Protein AF-A0A8S3KC68-F1 (afdb_monomer_lite)

Organism: NCBI:txid392030

Radius of gyration: 14.27 Å; chains: 1; bounding box: 38×37×35 Å

pLDDT: mean 87.9, std 13.68, range [39.69, 96.56]

Secondary structure (DSSP, 8-state):
-HHHHHHHHHHHHHHHHHHHTTT-HHHHHHHIIIIIIHHHH-TTS-HHHHHHHHHHHHHHHT-HHHHHHHHHHHTSSTT---HHHHHHHHHHHHHTTTTGGGTTTT--

Foldseek 3Di:
DVLVVLLVVLVVLLVCLVPPCVPCLVVNLCCLPVQLLCLLVDPPRDPSSVVSSVVSVVVQVVDVVSLVSCCVRAPVDPPHPNSNVSVVVSVVCVVVCVCVVVVVPVPD

Structure (mmCIF, N/CA/C/O backbone):
data_AF-A0A8S3KC68-F1
#
_entry.id   AF-A0A8S3KC68-F1
#
loop_
_atom_site.group_PDB
_atom_site.id
_atom_site.type_symbol
_atom_site.label_atom_id
_atom_site.label_alt_id
_atom_site.label_comp_id
_atom_site.label_asym_id
_atom_site.label_entity_id
_atom_site.label_seq_id
_atom_site.pdbx_PDB_ins_code
_atom_site.Cartn_x
_atom_site.Cartn_y
_atom_site.Cartn_z
_atom_site.occupancy
_atom_site.B_iso_or_equiv
_atom_site.auth_seq_id
_atom_site.auth_comp_id
_atom_site.auth_asym_id
_atom_site.auth_atom_id
_atom_site.pdbx_PDB_model_num
ATOM 1 N N . SER A 1 1 ? 22.320 -1.588 0.859 1.00 84.00 1 SER A N 1
ATOM 2 C CA . SER A 1 1 ? 22.226 -1.301 -0.592 1.00 84.00 1 SER A CA 1
ATOM 3 C C . SER A 1 1 ? 20.940 -0.520 -0.887 1.00 84.00 1 SER A C 1
ATOM 5 O O . SER A 1 1 ? 20.105 -0.400 0.003 1.00 84.00 1 SER A O 1
ATOM 7 N N . ILE A 1 2 ? 20.757 0.042 -2.092 1.00 85.81 2 ILE A N 1
ATOM 8 C CA . ILE A 1 2 ? 19.521 0.784 -2.446 1.00 85.81 2 ILE A CA 1
ATOM 9 C C . ILE A 1 2 ? 18.249 -0.090 -2.294 1.00 85.81 2 ILE A C 1
ATOM 11 O O . ILE A 1 2 ? 17.288 0.386 -1.692 1.00 85.81 2 ILE A O 1
ATOM 15 N N . PRO A 1 3 ? 18.228 -1.367 -2.735 1.00 85.88 3 PRO A N 1
ATOM 16 C CA . PRO A 1 3 ? 17.066 -2.243 -2.539 1.00 85.88 3 PRO A CA 1
ATOM 17 C C . PRO A 1 3 ? 16.704 -2.517 -1.073 1.00 85.88 3 PRO A C 1
ATOM 19 O O . PRO A 1 3 ? 15.525 -2.521 -0.735 1.00 85.88 3 PRO A O 1
ATOM 22 N N . GLU A 1 4 ? 17.694 -2.718 -0.198 1.00 91.44 4 GLU A N 1
ATOM 23 C CA . GLU A 1 4 ? 17.455 -2.940 1.240 1.00 91.44 4 GLU A CA 1
ATOM 24 C C . GLU A 1 4 ? 16.832 -1.707 1.906 1.00 91.44 4 GLU A C 1
ATOM 26 O O . GLU A 1 4 ? 15.926 -1.832 2.725 1.00 91.44 4 GLU A O 1
ATOM 31 N N . LEU A 1 5 ? 17.278 -0.501 1.531 1.00 94.38 5 LEU A N 1
ATOM 32 C CA . LEU A 1 5 ? 16.704 0.747 2.045 1.00 94.38 5 LEU A CA 1
ATOM 33 C C . LEU A 1 5 ? 15.235 0.896 1.643 1.00 94.38 5 LEU A C 1
ATOM 35 O O . LEU A 1 5 ? 14.414 1.330 2.453 1.00 94.38 5 LEU A O 1
ATOM 39 N N . PHE A 1 6 ? 14.895 0.519 0.411 1.00 93.69 6 PHE A N 1
ATOM 40 C CA . PHE A 1 6 ? 13.513 0.522 -0.056 1.00 93.69 6 PHE A CA 1
ATOM 41 C C . PHE A 1 6 ? 12.645 -0.477 0.723 1.00 93.69 6 PHE A C 1
ATOM 43 O O . PHE A 1 6 ? 11.572 -0.113 1.199 1.00 93.69 6 PHE A O 1
ATOM 50 N N . GLU A 1 7 ? 13.126 -1.705 0.923 1.00 94.44 7 GLU A N 1
ATOM 51 C CA . GLU A 1 7 ? 12.413 -2.735 1.688 1.00 94.44 7 GLU A CA 1
ATOM 52 C C . GLU A 1 7 ? 12.177 -2.316 3.148 1.00 94.44 7 GLU A C 1
ATOM 54 O O . GLU A 1 7 ? 11.052 -2.400 3.644 1.00 94.44 7 GLU A O 1
ATOM 59 N N . MET A 1 8 ? 13.196 -1.763 3.811 1.00 95.50 8 MET A N 1
ATOM 60 C CA . MET A 1 8 ? 13.064 -1.229 5.171 1.00 95.50 8 MET A CA 1
ATOM 61 C C . MET A 1 8 ? 12.093 -0.044 5.240 1.00 95.50 8 MET A C 1
ATOM 63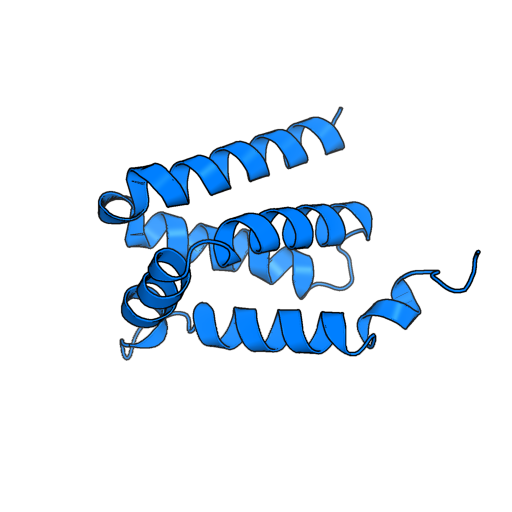 O O . MET A 1 8 ? 11.351 0.101 6.212 1.00 95.50 8 MET A O 1
ATOM 67 N N . SER A 1 9 ? 12.060 0.794 4.201 1.00 96.19 9 SER A N 1
ATOM 68 C CA . SER A 1 9 ? 11.104 1.904 4.115 1.00 96.19 9 SER A CA 1
ATOM 69 C C . SER A 1 9 ? 9.666 1.393 4.011 1.00 96.19 9 SER A C 1
ATOM 71 O O . SER A 1 9 ? 8.801 1.866 4.744 1.00 96.19 9 SER A O 1
ATOM 73 N N . LEU A 1 10 ? 9.417 0.380 3.172 1.00 96.56 10 LEU A N 1
ATOM 74 C CA . LEU A 1 10 ? 8.108 -0.270 3.075 1.00 96.56 10 LEU A CA 1
ATOM 75 C C . LEU A 1 10 ? 7.686 -0.921 4.397 1.00 96.56 10 LEU A C 1
ATOM 77 O O . LEU A 1 10 ? 6.525 -0.805 4.781 1.00 96.56 10 LEU A O 1
ATOM 81 N N . PHE A 1 11 ? 8.613 -1.554 5.120 1.00 95.62 11 PHE A N 1
ATOM 82 C CA . PHE A 1 11 ? 8.330 -2.094 6.450 1.00 9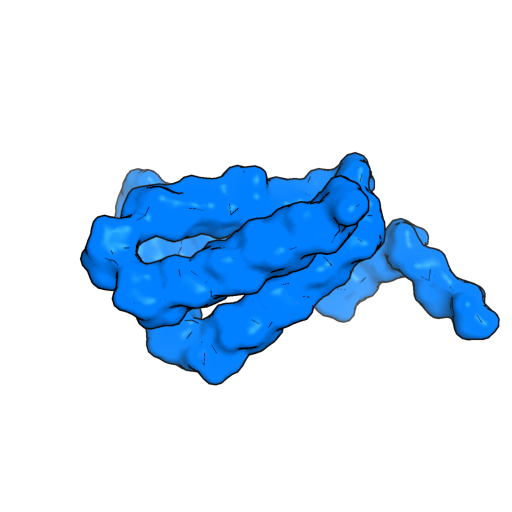5.62 11 PHE A CA 1
ATOM 83 C C . PHE A 1 11 ? 7.856 -0.995 7.413 1.00 95.62 11 PHE A C 1
ATOM 85 O O . PHE A 1 11 ? 6.788 -1.116 8.009 1.00 95.62 11 PHE A O 1
ATOM 92 N N . ASN A 1 12 ? 8.587 0.119 7.493 1.00 94.62 12 ASN A N 1
ATOM 93 C CA . ASN A 1 12 ? 8.202 1.250 8.339 1.00 94.62 12 ASN A CA 1
ATOM 94 C C . ASN A 1 12 ? 6.846 1.850 7.933 1.00 94.62 12 ASN A C 1
ATOM 96 O O . ASN A 1 12 ? 6.070 2.265 8.788 1.00 94.62 12 ASN A O 1
ATOM 100 N N . PHE A 1 13 ? 6.535 1.887 6.639 1.00 95.12 13 PHE A N 1
ATOM 101 C CA . PHE A 1 13 ? 5.247 2.356 6.127 1.00 95.12 13 PHE A CA 1
ATOM 102 C C . PHE A 1 13 ? 4.075 1.475 6.552 1.00 95.12 13 PHE A C 1
ATOM 104 O O . PHE A 1 13 ? 3.032 2.002 6.940 1.00 95.12 13 PHE A O 1
ATOM 111 N N . VAL A 1 14 ? 4.253 0.153 6.527 1.00 94.25 14 VAL A N 1
ATOM 112 C CA . VAL A 1 14 ? 3.247 -0.787 7.037 1.00 94.25 14 VAL A CA 1
ATOM 113 C C . VAL A 1 14 ? 3.039 -0.579 8.540 1.00 94.25 14 VAL A C 1
ATOM 115 O O . VAL A 1 14 ? 1.899 -0.476 8.982 1.00 94.25 14 VAL A O 1
ATOM 118 N N . GLU A 1 15 ? 4.116 -0.412 9.312 1.00 94.75 15 GLU A N 1
ATOM 119 C CA . GLU A 1 15 ? 4.035 -0.138 10.756 1.00 94.75 15 GLU A CA 1
ATOM 120 C C . GLU A 1 15 ? 3.329 1.191 11.075 1.00 94.75 15 GLU A C 1
ATOM 122 O O . GLU A 1 15 ? 2.553 1.278 12.028 1.00 94.75 15 GLU A O 1
ATOM 127 N N . LEU A 1 16 ? 3.565 2.238 10.275 1.00 93.50 16 LEU A N 1
ATOM 128 C CA . LEU A 1 16 ? 2.874 3.523 10.420 1.00 93.50 16 LEU A CA 1
ATOM 129 C C . LEU A 1 16 ? 1.371 3.393 10.163 1.00 93.50 16 LEU A C 1
ATOM 131 O O . LEU A 1 16 ? 0.573 3.994 10.884 1.00 93.50 16 LEU A O 1
ATOM 135 N N . LEU A 1 17 ? 0.983 2.615 9.154 1.00 93.50 17 LEU A N 1
ATOM 136 C CA . LEU A 1 17 ? -0.421 2.364 8.850 1.00 93.50 17 LEU A CA 1
ATOM 137 C C . LEU A 1 17 ? -1.102 1.582 9.977 1.00 93.50 17 LEU A C 1
ATOM 139 O O . LEU A 1 17 ? -2.180 1.972 10.417 1.00 93.50 17 LEU A O 1
ATOM 143 N N . ASP A 1 18 ? -0.460 0.529 10.477 1.00 90.56 18 ASP A N 1
ATOM 144 C CA . ASP A 1 18 ? -0.993 -0.303 11.557 1.00 90.56 18 ASP A CA 1
ATOM 145 C C . ASP A 1 18 ? -1.216 0.511 12.845 1.00 90.56 18 ASP A C 1
ATOM 147 O O . ASP A 1 18 ? -2.302 0.516 13.428 1.00 90.56 18 ASP A O 1
ATOM 151 N N . LYS A 1 19 ? -0.209 1.296 13.247 1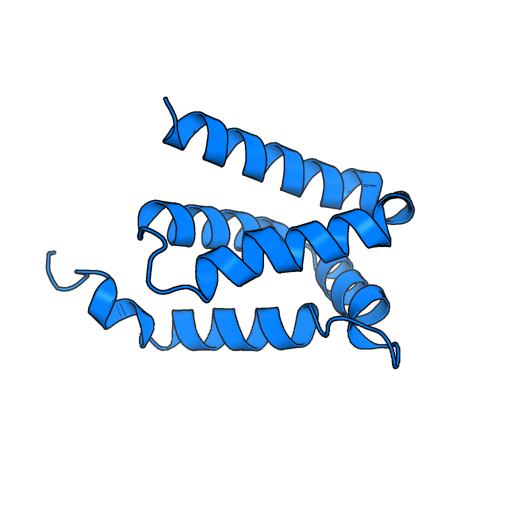.00 91.75 19 LYS A N 1
ATOM 152 C CA . LYS A 1 19 ? -0.179 1.932 14.574 1.00 91.75 19 LYS A CA 1
ATOM 153 C C . LYS A 1 19 ? -0.692 3.368 14.609 1.00 91.75 19 LYS A C 1
ATOM 155 O O . LYS A 1 19 ? -1.131 3.829 15.660 1.00 91.75 19 LYS A O 1
ATOM 160 N N . PHE A 1 20 ? -0.627 4.102 13.497 1.00 94.50 20 PHE A N 1
ATOM 161 C CA . PHE A 1 20 ? -0.845 5.556 13.483 1.00 94.50 20 PHE A CA 1
ATOM 162 C C . PHE A 1 20 ? -1.920 6.028 12.491 1.00 94.50 20 PHE A C 1
ATOM 164 O O . PHE A 1 20 ? -2.102 7.240 12.329 1.00 94.50 20 PHE A O 1
ATOM 171 N N . LYS A 1 21 ? -2.697 5.122 11.876 1.00 90.19 21 LYS A N 1
ATOM 172 C CA . LYS A 1 21 ? -3.766 5.470 10.913 1.00 90.19 21 LYS A CA 1
ATOM 173 C C . LYS A 1 21 ? -4.795 6.491 11.393 1.00 90.19 21 LYS A C 1
ATOM 175 O O . LYS A 1 21 ? -5.281 7.292 10.599 1.00 90.19 21 LYS A O 1
ATOM 180 N N . ALA A 1 22 ? -5.082 6.532 12.693 1.00 91.06 22 ALA A N 1
ATOM 181 C CA . ALA A 1 22 ? -5.991 7.526 13.265 1.00 91.06 22 ALA A CA 1
ATOM 182 C C . ALA A 1 22 ? -5.430 8.962 13.216 1.00 91.06 22 ALA A C 1
ATOM 184 O O . ALA A 1 22 ? -6.200 9.921 13.152 1.00 91.06 22 ALA A O 1
ATOM 185 N N . HIS A 1 23 ? -4.103 9.112 13.226 1.00 94.38 23 HIS A N 1
ATOM 186 C CA . HIS A 1 23 ? -3.412 10.397 13.359 1.00 94.38 23 HIS A CA 1
ATOM 187 C C . HIS A 1 23 ? -2.777 10.886 12.053 1.00 94.38 23 HIS A C 1
ATOM 189 O O . HIS A 1 23 ? -2.602 12.089 11.877 1.00 94.38 23 HIS A O 1
ATOM 195 N N . LEU A 1 24 ? -2.448 9.976 11.132 1.00 93.56 24 LEU A N 1
ATOM 196 C CA . LEU A 1 24 ? -1.671 10.271 9.924 1.00 93.56 24 LEU A CA 1
ATOM 197 C C . LEU A 1 24 ? -2.491 10.160 8.633 1.00 93.56 24 LEU A C 1
ATOM 199 O O . LEU A 1 24 ? -1.977 9.719 7.608 1.00 93.56 24 LEU A O 1
ATOM 203 N N . LYS A 1 25 ? -3.774 10.543 8.661 1.00 91.44 25 LYS A N 1
ATOM 204 C CA . LYS A 1 25 ? -4.689 10.307 7.532 1.00 91.44 25 LYS A CA 1
ATOM 205 C C . LYS A 1 25 ? -4.167 10.876 6.211 1.00 91.44 25 LYS A C 1
ATOM 207 O O . LYS A 1 25 ? -4.097 10.144 5.232 1.00 91.44 25 LYS A O 1
ATOM 212 N N . ILE A 1 26 ? -3.759 12.144 6.200 1.00 92.69 26 ILE A N 1
ATOM 213 C CA . ILE A 1 26 ? -3.279 12.829 4.988 1.00 92.69 26 ILE A CA 1
ATOM 214 C C . ILE A 1 26 ? -1.965 12.207 4.502 1.00 92.69 26 ILE A C 1
ATOM 216 O O . ILE A 1 26 ? -1.774 11.980 3.313 1.00 92.69 26 ILE A O 1
ATOM 220 N N . GLN A 1 27 ? -1.055 11.907 5.426 1.00 94.06 27 GLN A N 1
ATOM 221 C CA . GLN A 1 27 ? 0.252 11.340 5.115 1.00 94.06 27 GLN A CA 1
ATOM 222 C C . GLN A 1 27 ? 0.111 9.931 4.541 1.00 94.06 27 GLN A C 1
ATOM 224 O O . GLN A 1 27 ? 0.801 9.598 3.586 1.00 94.06 27 GLN A O 1
ATOM 229 N N . ILE A 1 28 ? -0.805 9.128 5.084 1.00 93.69 28 ILE A N 1
ATOM 230 C CA . ILE A 1 28 ? -1.127 7.796 4.571 1.00 93.69 28 ILE A CA 1
ATOM 231 C C . ILE A 1 28 ? -1.756 7.892 3.179 1.00 93.69 28 ILE A C 1
ATOM 233 O O . ILE A 1 28 ? -1.378 7.120 2.304 1.00 93.69 28 ILE A O 1
ATOM 237 N N . GLU A 1 29 ? -2.642 8.859 2.927 1.00 93.81 29 GLU A N 1
ATOM 238 C CA . GLU A 1 29 ? -3.182 9.077 1.579 1.00 93.81 29 GLU A CA 1
ATOM 239 C C . GLU A 1 29 ? -2.060 9.352 0.568 1.00 93.81 29 GLU A C 1
ATOM 241 O O . GLU A 1 29 ? -1.973 8.698 -0.474 1.00 93.81 29 GLU A O 1
ATOM 246 N N . VAL A 1 30 ? -1.162 10.286 0.902 1.00 93.94 30 VAL A N 1
ATOM 247 C CA . VAL A 1 30 ? 0.003 10.633 0.076 1.00 93.94 30 VAL A CA 1
ATOM 248 C C . VAL A 1 30 ? 0.911 9.421 -0.114 1.00 93.94 30 VAL A C 1
ATOM 250 O O . VAL A 1 30 ? 1.369 9.167 -1.220 1.00 93.94 30 VAL A O 1
ATOM 253 N N . LEU A 1 31 ? 1.136 8.633 0.934 1.00 94.12 31 LEU A N 1
ATOM 254 C CA . LEU A 1 31 ? 1.959 7.432 0.883 1.00 94.12 31 LEU A CA 1
ATOM 255 C C . LEU A 1 31 ? 1.405 6.396 -0.100 1.00 94.12 31 LEU A C 1
ATOM 257 O O . LEU A 1 31 ? 2.136 5.892 -0.955 1.00 94.12 31 LEU A O 1
ATOM 261 N N . PHE A 1 32 ? 0.111 6.091 -0.002 1.00 95.56 32 PHE A N 1
ATOM 262 C CA . PHE A 1 32 ? -0.539 5.169 -0.926 1.00 95.56 32 PHE A CA 1
ATOM 263 C C . PHE A 1 32 ? -0.469 5.683 -2.358 1.00 95.56 32 PHE A C 1
ATOM 265 O O . PHE A 1 32 ? -0.106 4.931 -3.259 1.00 95.56 32 PHE A O 1
ATOM 272 N N . ARG A 1 33 ? -0.783 6.961 -2.569 1.00 94.31 33 ARG A N 1
ATOM 273 C CA . ARG A 1 33 ? -0.819 7.552 -3.904 1.00 94.31 33 ARG A CA 1
ATOM 274 C C . ARG A 1 33 ? 0.549 7.640 -4.553 1.00 94.31 33 ARG A C 1
ATOM 276 O O . ARG A 1 33 ? 0.716 7.153 -5.663 1.00 94.31 33 ARG A O 1
ATOM 283 N N . GLU A 1 34 ? 1.498 8.263 -3.872 1.00 94.31 34 GLU A N 1
ATOM 284 C CA . GLU A 1 34 ? 2.771 8.661 -4.465 1.00 94.31 34 GLU A CA 1
ATOM 285 C C . GLU A 1 34 ? 3.806 7.528 -4.442 1.00 94.31 34 GLU A C 1
ATOM 287 O O . GLU A 1 34 ? 4.752 7.559 -5.227 1.00 94.31 34 GLU A O 1
ATOM 292 N N . ILE A 1 35 ? 3.627 6.512 -3.583 1.00 94.62 35 ILE A N 1
ATOM 293 C CA . ILE A 1 35 ? 4.550 5.373 -3.476 1.00 94.62 35 ILE A CA 1
ATOM 294 C C . ILE A 1 35 ? 3.894 4.082 -3.958 1.00 94.62 35 ILE A C 1
ATOM 296 O O . ILE A 1 35 ? 4.293 3.551 -4.993 1.00 94.62 35 ILE A O 1
ATOM 300 N N . PHE A 1 36 ? 2.901 3.558 -3.234 1.00 96.00 36 PHE A N 1
ATOM 301 C CA . PHE A 1 36 ? 2.347 2.229 -3.528 1.00 96.00 36 PHE A CA 1
ATOM 302 C C . PHE A 1 36 ? 1.707 2.175 -4.923 1.00 96.00 36 PHE A C 1
ATOM 304 O O . PHE A 1 36 ? 2.068 1.322 -5.733 1.00 96.00 36 PHE A O 1
ATOM 311 N N . LEU A 1 37 ? 0.797 3.104 -5.226 1.00 95.50 37 LEU A N 1
ATOM 312 C CA . LEU A 1 37 ? 0.096 3.150 -6.508 1.00 95.50 37 LEU A CA 1
ATOM 313 C C . LEU A 1 37 ? 1.041 3.549 -7.646 1.00 95.50 37 LEU A C 1
ATOM 315 O O . LEU A 1 37 ? 1.121 2.815 -8.627 1.00 95.50 37 LEU A O 1
ATOM 319 N N . THR A 1 38 ? 1.835 4.616 -7.493 1.00 95.25 38 THR A N 1
ATOM 320 C CA . THR A 1 38 ? 2.805 5.045 -8.520 1.00 95.25 38 THR A CA 1
ATOM 321 C C . THR A 1 38 ? 3.757 3.925 -8.940 1.00 95.25 38 THR A C 1
ATOM 323 O O . THR A 1 38 ? 3.985 3.727 -10.136 1.00 95.25 38 THR A O 1
ATOM 326 N N . ILE A 1 39 ? 4.305 3.160 -7.988 1.00 95.25 39 ILE A N 1
ATOM 327 C CA . ILE A 1 39 ? 5.244 2.076 -8.307 1.00 95.25 39 ILE A CA 1
ATOM 328 C C . ILE A 1 39 ? 4.558 0.967 -9.108 1.00 95.25 39 ILE A C 1
ATOM 330 O O . ILE A 1 39 ? 5.155 0.446 -10.053 1.00 95.25 39 ILE A O 1
ATOM 334 N N . LEU A 1 40 ? 3.317 0.619 -8.766 1.00 94.25 40 LEU A N 1
ATOM 335 C CA . LEU A 1 40 ? 2.566 -0.426 -9.462 1.00 94.25 40 LEU A CA 1
ATOM 336 C C . LEU A 1 40 ? 2.010 0.020 -10.820 1.00 94.25 40 LEU A C 1
ATOM 338 O O . LEU A 1 40 ? 1.887 -0.806 -11.725 1.00 94.25 40 LEU A O 1
ATOM 342 N N . GLU A 1 41 ? 1.672 1.300 -10.971 1.00 91.81 41 GLU A N 1
ATOM 343 C CA . GLU A 1 41 ? 1.087 1.865 -12.191 1.00 91.81 41 GLU A CA 1
ATOM 344 C C . GLU A 1 41 ? 2.146 2.208 -13.249 1.00 91.81 41 GLU A C 1
ATOM 346 O O . GLU A 1 41 ? 1.877 2.096 -14.445 1.00 91.81 41 GLU A O 1
ATOM 351 N N . THR A 1 42 ? 3.357 2.595 -12.836 1.00 90.31 42 THR A N 1
ATOM 352 C CA . THR A 1 42 ? 4.398 3.046 -13.771 1.00 90.31 42 THR A CA 1
ATOM 353 C C . THR A 1 42 ? 5.144 1.865 -14.405 1.00 90.31 42 THR A C 1
ATOM 355 O O . THR A 1 42 ? 5.624 0.958 -13.718 1.00 90.31 42 THR A O 1
ATOM 358 N N . SER A 1 43 ? 5.313 1.886 -15.730 1.00 87.19 43 SER A N 1
ATOM 359 C CA . SER A 1 43 ? 6.070 0.866 -16.478 1.00 87.19 43 SER A CA 1
ATOM 360 C C . SER A 1 43 ? 7.579 0.898 -16.204 1.00 87.19 43 SER A C 1
ATOM 362 O O . SER A 1 43 ? 8.237 -0.130 -16.281 1.00 87.19 43 SER A O 1
ATOM 364 N N . THR A 1 44 ? 8.133 2.050 -15.816 1.00 90.25 44 THR A N 1
ATOM 365 C CA . THR A 1 44 ? 9.570 2.213 -15.531 1.00 90.25 44 THR A CA 1
ATOM 366 C C . THR A 1 44 ? 10.014 1.597 -14.200 1.00 90.25 44 THR A C 1
ATOM 368 O O . THR A 1 44 ? 11.214 1.428 -13.973 1.00 90.25 44 THR A O 1
ATOM 371 N N . SER A 1 45 ? 9.078 1.247 -13.312 1.00 91.69 45 SER A N 1
ATOM 372 C CA . SER A 1 45 ? 9.394 0.596 -12.040 1.00 91.69 45 SER A CA 1
ATOM 373 C C . SER A 1 45 ? 9.852 -0.841 -12.268 1.00 91.69 45 SER A C 1
ATOM 375 O O . SER A 1 45 ? 9.162 -1.631 -12.912 1.00 91.69 45 SER A O 1
ATOM 377 N N . SER A 1 46 ? 10.998 -1.202 -11.684 1.00 90.81 46 SER A N 1
ATOM 378 C CA . SER A 1 46 ? 11.538 -2.559 -11.788 1.00 90.81 46 SER A CA 1
ATOM 379 C C . SER A 1 46 ? 10.590 -3.599 -11.186 1.00 90.81 46 SER A C 1
ATOM 381 O O . SER A 1 46 ? 9.851 -3.320 -10.234 1.00 90.81 46 SER A O 1
ATOM 383 N N . PHE A 1 47 ? 10.677 -4.834 -11.687 1.00 88.31 47 PHE A N 1
ATOM 384 C CA . PHE A 1 47 ? 9.908 -5.952 -11.144 1.00 88.31 47 PHE A CA 1
ATOM 385 C C . PHE A 1 47 ? 10.091 -6.098 -9.632 1.00 88.31 47 PHE A C 1
ATOM 387 O O . PHE A 1 47 ? 9.114 -6.231 -8.903 1.00 88.31 47 PHE A O 1
ATOM 394 N N . ARG A 1 48 ? 11.335 -6.005 -9.144 1.00 90.69 48 ARG A N 1
ATOM 395 C CA . ARG A 1 48 ? 11.633 -6.139 -7.714 1.00 90.69 48 ARG A CA 1
ATOM 396 C C . ARG A 1 48 ? 10.887 -5.100 -6.875 1.00 90.69 48 ARG A C 1
ATOM 398 O O . ARG A 1 48 ? 10.357 -5.457 -5.829 1.00 90.69 48 ARG A O 1
ATOM 405 N N . HIS A 1 49 ? 10.812 -3.843 -7.319 1.00 93.50 49 HIS A N 1
ATOM 406 C CA . HIS A 1 49 ? 10.055 -2.818 -6.594 1.00 93.50 49 HIS A CA 1
ATOM 407 C C . HIS A 1 49 ? 8.555 -3.120 -6.596 1.00 93.50 49 HIS A C 1
ATOM 409 O O . HIS A 1 49 ? 7.940 -3.100 -5.532 1.00 93.50 49 HIS A O 1
ATOM 415 N N . LYS A 1 50 ? 7.979 -3.469 -7.756 1.00 93.75 50 LYS A N 1
ATOM 416 C CA . LYS A 1 50 ? 6.561 -3.857 -7.859 1.00 93.75 50 LYS A CA 1
ATOM 417 C C . LYS A 1 50 ? 6.241 -5.053 -6.957 1.00 93.75 50 LYS A C 1
ATOM 419 O O . LYS A 1 50 ? 5.260 -5.023 -6.220 1.00 93.75 50 LYS A O 1
ATOM 424 N N . TRP A 1 51 ? 7.103 -6.067 -6.954 1.00 92.56 51 TRP A N 1
ATOM 425 C CA . TRP A 1 51 ? 6.955 -7.263 -6.128 1.00 92.56 51 TRP A CA 1
ATOM 426 C C . TRP A 1 51 ? 6.972 -6.949 -4.627 1.00 92.56 51 TRP A C 1
ATOM 428 O O . TRP A 1 51 ? 6.066 -7.363 -3.908 1.00 92.56 51 TRP A O 1
ATOM 438 N N . LEU A 1 52 ? 7.941 -6.157 -4.154 1.00 95.44 52 LEU A N 1
ATOM 439 C CA . LEU A 1 52 ? 8.017 -5.744 -2.746 1.00 95.44 52 LEU A CA 1
ATOM 440 C C . LEU A 1 52 ? 6.791 -4.920 -2.313 1.00 95.44 52 LEU A C 1
ATOM 442 O O . LEU A 1 52 ? 6.287 -5.080 -1.197 1.00 95.44 52 LEU A O 1
ATOM 446 N N . VAL A 1 53 ? 6.270 -4.069 -3.203 1.00 96.44 53 VAL A N 1
ATOM 447 C CA . VAL A 1 53 ? 5.028 -3.322 -2.964 1.00 96.44 53 VAL A CA 1
ATOM 448 C C . VAL A 1 53 ? 3.826 -4.267 -2.858 1.00 96.44 53 VAL A C 1
ATOM 450 O O . VAL A 1 53 ? 3.059 -4.146 -1.905 1.00 96.44 53 VAL A O 1
ATOM 453 N N . ILE A 1 54 ? 3.686 -5.254 -3.751 1.00 95.31 54 ILE A N 1
ATOM 454 C CA . ILE A 1 54 ? 2.617 -6.271 -3.677 1.00 95.31 54 ILE A CA 1
ATOM 455 C C . ILE A 1 54 ? 2.706 -7.082 -2.376 1.00 95.31 54 ILE A C 1
ATOM 457 O O . ILE A 1 54 ? 1.691 -7.298 -1.712 1.00 95.31 54 ILE A O 1
ATOM 461 N N . GLN A 1 55 ? 3.907 -7.495 -1.963 1.00 94.75 55 GLN A N 1
ATOM 462 C CA . GLN A 1 55 ? 4.105 -8.198 -0.690 1.00 94.75 55 GLN A CA 1
ATOM 463 C C . GLN A 1 55 ? 3.693 -7.339 0.512 1.00 94.75 55 GLN A C 1
ATOM 465 O O . GLN A 1 55 ? 3.084 -7.840 1.458 1.00 94.75 55 GLN A O 1
ATOM 470 N N . SER A 1 56 ? 3.982 -6.038 0.470 1.00 96.06 56 SER A N 1
ATOM 471 C CA . SER A 1 56 ? 3.588 -5.100 1.526 1.00 96.06 56 SER A CA 1
ATOM 472 C C . SER A 1 56 ? 2.071 -4.907 1.560 1.00 96.06 56 SER A C 1
ATOM 474 O O . SER A 1 56 ? 1.461 -5.004 2.622 1.00 96.06 56 SER A O 1
ATOM 476 N N . LEU A 1 57 ? 1.441 -4.739 0.393 1.00 95.88 57 LEU A N 1
ATOM 477 C CA . LEU A 1 57 ? -0.015 -4.657 0.265 1.00 95.88 57 LEU A CA 1
ATOM 478 C C . LEU A 1 57 ? -0.712 -5.941 0.712 1.00 95.88 57 LEU A C 1
ATOM 480 O O . LEU A 1 57 ? -1.783 -5.862 1.294 1.00 95.88 57 LEU A O 1
ATOM 484 N N . THR A 1 58 ? -0.099 -7.110 0.519 1.00 94.19 58 THR A N 1
ATOM 485 C CA . THR A 1 58 ? -0.640 -8.384 1.021 1.00 94.19 58 THR A CA 1
ATOM 486 C C . THR A 1 58 ? -0.764 -8.371 2.546 1.00 94.19 58 THR A C 1
ATOM 488 O O . THR A 1 58 ? -1.788 -8.791 3.077 1.00 94.19 58 THR A O 1
ATOM 491 N N . LYS A 1 59 ? 0.238 -7.835 3.259 1.00 94.00 59 LYS A N 1
ATOM 492 C CA . LYS A 1 59 ? 0.186 -7.682 4.725 1.00 94.00 59 LYS A CA 1
ATOM 493 C C . LYS A 1 59 ? -0.891 -6.686 5.150 1.00 94.00 59 LYS A C 1
ATOM 495 O O . LYS A 1 59 ? -1.650 -6.967 6.064 1.00 94.00 59 LYS A O 1
ATOM 500 N N . ILE A 1 60 ? -0.979 -5.556 4.449 1.00 94.12 60 ILE A N 1
ATOM 501 C CA . ILE A 1 60 ? -1.990 -4.518 4.689 1.00 94.12 60 ILE A CA 1
ATOM 502 C C . ILE A 1 60 ? -3.406 -5.080 4.495 1.00 94.12 60 ILE A C 1
ATOM 504 O O . ILE A 1 60 ? -4.277 -4.869 5.331 1.00 94.12 60 ILE A O 1
ATOM 508 N N . CYS A 1 61 ? -3.631 -5.822 3.409 1.00 93.44 61 CYS A N 1
ATOM 509 C CA . CYS A 1 61 ? -4.940 -6.379 3.068 1.00 93.44 61 CYS A CA 1
ATOM 510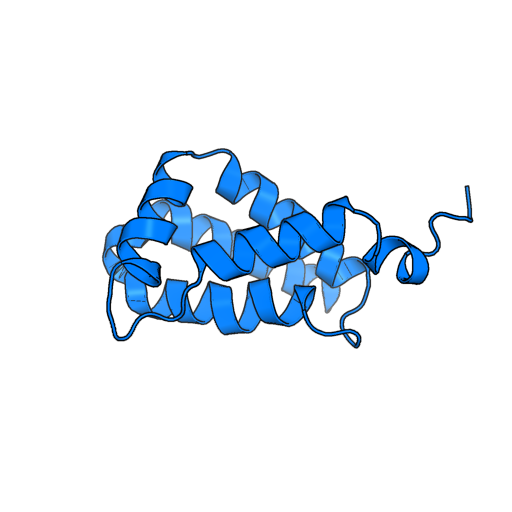 C C . CYS A 1 61 ? -5.340 -7.579 3.934 1.00 93.44 61 CYS A C 1
ATOM 512 O O . CYS A 1 61 ? -6.495 -7.995 3.880 1.00 93.44 61 CYS A O 1
ATOM 514 N N . ALA A 1 62 ? -4.415 -8.140 4.718 1.00 93.56 62 ALA A N 1
ATOM 515 C CA . ALA A 1 62 ? -4.733 -9.192 5.677 1.00 93.56 62 ALA A CA 1
ATOM 516 C C . ALA A 1 62 ? -5.571 -8.667 6.859 1.00 93.56 62 ALA A C 1
ATOM 518 O O . ALA A 1 62 ? -6.272 -9.453 7.494 1.00 93.56 62 ALA A O 1
ATOM 519 N N . ASP A 1 63 ? -5.540 -7.357 7.129 1.00 93.88 63 ASP A N 1
ATOM 520 C CA . ASP A 1 63 ? -6.425 -6.704 8.093 1.00 93.88 63 ASP A CA 1
ATOM 521 C C . ASP A 1 63 ? -7.617 -6.047 7.376 1.00 93.88 63 ASP A C 1
ATOM 523 O O . ASP A 1 63 ? -7.508 -4.996 6.736 1.00 93.88 63 ASP A O 1
ATOM 527 N N . ALA A 1 64 ? -8.795 -6.656 7.527 1.00 94.06 64 ALA A N 1
ATOM 528 C CA . ALA A 1 64 ? -10.037 -6.149 6.953 1.00 94.06 64 ALA A CA 1
ATOM 529 C C . ALA A 1 64 ? -10.408 -4.743 7.462 1.00 94.06 64 ALA A C 1
ATOM 531 O O . ALA A 1 64 ? -11.017 -3.973 6.718 1.00 94.06 64 ALA A O 1
ATOM 532 N N . GLN A 1 65 ? -10.026 -4.375 8.690 1.00 94.06 65 GLN A N 1
ATOM 533 C CA . GLN A 1 65 ? -10.303 -3.043 9.220 1.00 94.06 65 GLN A CA 1
ATOM 534 C C . GLN A 1 65 ? -9.504 -1.978 8.470 1.00 94.06 65 GLN A C 1
ATOM 536 O O . GLN A 1 65 ? -10.046 -0.917 8.175 1.00 94.06 65 GLN A O 1
ATOM 541 N N . ILE A 1 66 ? -8.249 -2.258 8.099 1.00 92.56 66 ILE A N 1
ATOM 542 C CA . ILE A 1 66 ? -7.461 -1.331 7.277 1.00 92.56 66 ILE A CA 1
ATOM 543 C C . ILE A 1 66 ? -8.132 -1.117 5.917 1.00 92.56 66 ILE A C 1
ATOM 545 O O . ILE A 1 66 ? -8.208 0.016 5.449 1.00 92.56 66 ILE A O 1
ATOM 549 N N . ILE A 1 67 ? -8.679 -2.168 5.304 1.00 94.31 67 ILE A N 1
ATOM 550 C CA . ILE A 1 67 ? -9.401 -2.049 4.030 1.00 94.31 67 ILE A CA 1
ATOM 551 C C . ILE A 1 67 ? -10.638 -1.151 4.153 1.00 94.31 67 ILE A C 1
ATOM 553 O O . ILE A 1 67 ? -10.851 -0.271 3.317 1.00 94.31 67 ILE A O 1
ATOM 557 N N . VAL A 1 68 ? -11.426 -1.334 5.213 1.00 95.19 68 VAL A N 1
ATOM 558 C CA . VAL A 1 68 ? -12.580 -0.472 5.509 1.00 95.19 68 VAL A CA 1
ATOM 559 C C . VAL A 1 68 ? -12.134 0.974 5.740 1.00 95.19 68 VAL A C 1
ATOM 561 O O . VAL A 1 68 ? -12.737 1.901 5.196 1.00 95.19 68 VAL A O 1
ATOM 564 N N . ASP A 1 69 ? -11.052 1.173 6.494 1.00 93.12 69 ASP A N 1
ATOM 565 C CA . ASP A 1 69 ? -10.500 2.496 6.773 1.00 93.12 69 ASP A CA 1
ATOM 566 C C . ASP A 1 69 ? -10.025 3.189 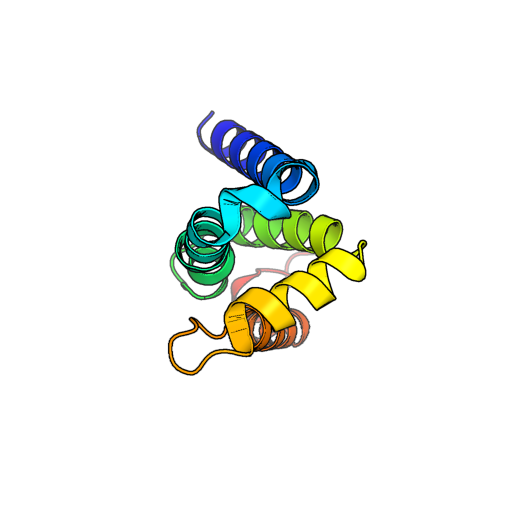5.489 1.00 93.12 69 ASP A C 1
ATOM 568 O O . ASP A 1 69 ? -10.230 4.395 5.352 1.00 93.12 69 ASP A O 1
ATOM 572 N N . LEU A 1 70 ? -9.436 2.456 4.535 1.00 94.00 70 LEU A N 1
ATOM 573 C CA . LEU A 1 70 ? -9.037 3.019 3.244 1.00 94.00 70 LEU A CA 1
ATOM 574 C C . LEU A 1 70 ? -10.248 3.576 2.488 1.00 94.00 70 LEU A C 1
ATOM 576 O O . LEU A 1 70 ? -10.230 4.730 2.065 1.00 94.00 70 LEU A O 1
ATOM 580 N N . PHE A 1 71 ? -11.320 2.791 2.380 1.00 95.56 71 PHE A N 1
ATOM 581 C CA . PHE A 1 71 ? -12.535 3.203 1.679 1.00 95.56 71 PHE A CA 1
ATOM 582 C C . PHE A 1 71 ? -13.222 4.404 2.350 1.00 95.56 71 PHE A C 1
ATOM 584 O O . PHE A 1 71 ? -13.541 5.404 1.701 1.00 95.56 71 PHE A O 1
ATOM 591 N N . ILE A 1 72 ? -13.423 4.343 3.669 1.00 94.06 72 ILE A N 1
ATOM 592 C CA . ILE A 1 72 ? -14.134 5.401 4.399 1.00 94.06 72 ILE A CA 1
ATOM 593 C C . ILE A 1 72 ? -13.329 6.704 4.406 1.00 94.06 72 ILE A C 1
ATOM 595 O O . ILE A 1 72 ? -13.906 7.780 4.252 1.00 94.06 72 ILE A O 1
ATOM 599 N N . ASN A 1 73 ? -12.007 6.637 4.593 1.00 92.25 73 ASN A N 1
ATOM 600 C CA . ASN A 1 73 ? -11.201 7.848 4.741 1.00 92.25 73 ASN A CA 1
ATOM 601 C C . ASN A 1 73 ? -10.758 8.459 3.401 1.00 92.25 73 ASN A C 1
ATOM 603 O O . ASN A 1 73 ? -10.543 9.671 3.369 1.00 92.25 73 ASN A O 1
ATOM 607 N N . TYR A 1 74 ? -10.627 7.671 2.325 1.00 94.06 74 TYR A N 1
ATOM 608 C CA . TYR A 1 74 ? -9.974 8.123 1.084 1.00 94.06 74 TYR A CA 1
ATOM 609 C C . TYR A 1 74 ? -10.795 7.986 -0.201 1.00 94.06 74 TYR A C 1
ATOM 611 O O . TYR A 1 74 ? -10.297 8.405 -1.248 1.00 94.06 74 TYR A O 1
ATOM 619 N N . ASP A 1 75 ? -12.029 7.477 -0.124 1.00 94.75 75 ASP A N 1
ATOM 620 C CA . ASP A 1 75 ? -12.939 7.369 -1.279 1.00 94.75 75 ASP A CA 1
ATOM 621 C C . ASP A 1 75 ? -14.319 8.002 -0.993 1.00 94.75 75 ASP A C 1
ATOM 623 O O . ASP A 1 75 ? -14.994 8.502 -1.890 1.00 94.75 75 ASP A O 1
ATOM 627 N N . CYS A 1 76 ? -14.754 8.066 0.272 1.00 92.75 76 CYS A N 1
ATOM 628 C CA . CYS A 1 76 ? -16.089 8.561 0.649 1.00 92.75 76 CYS A CA 1
ATOM 629 C C . CYS A 1 76 ? -16.216 10.101 0.739 1.00 92.75 76 CYS A C 1
ATOM 631 O O . CYS A 1 76 ? -17.135 10.617 1.379 1.00 92.75 76 CYS A O 1
ATOM 633 N N . SER A 1 77 ? -15.309 10.860 0.119 1.00 88.38 77 SER A N 1
ATOM 634 C CA . SER A 1 77 ? -15.345 12.329 0.094 1.00 88.38 77 SER A CA 1
ATOM 635 C C . SER A 1 77 ? -15.211 12.861 -1.330 1.00 88.38 77 SER A C 1
ATOM 637 O O . SER A 1 77 ? -14.407 12.377 -2.120 1.00 88.38 77 SER A O 1
ATOM 639 N N . MET A 1 78 ? -15.940 13.939 -1.636 1.00 75.81 78 MET A N 1
ATOM 640 C CA . MET A 1 78 ? -15.920 14.608 -2.948 1.00 75.81 78 MET A CA 1
ATOM 641 C C . MET A 1 78 ? -14.546 15.187 -3.330 1.00 75.81 78 MET A C 1
ATOM 643 O O . MET A 1 78 ? -14.347 15.597 -4.468 1.00 75.81 78 MET A O 1
ATOM 647 N N . ARG A 1 79 ? -13.606 15.271 -2.379 1.00 76.19 79 ARG A N 1
ATOM 648 C CA . ARG A 1 79 ? -12.226 15.743 -2.595 1.00 76.19 79 ARG A CA 1
ATOM 649 C C . ARG A 1 79 ? -11.183 14.632 -2.473 1.00 76.19 79 ARG A C 1
ATOM 651 O O . ARG A 1 79 ? -9.998 14.932 -2.374 1.00 76.19 79 ARG A O 1
ATOM 658 N N . SER A 1 80 ? -11.624 13.386 -2.373 1.00 75.25 80 SER A N 1
ATOM 659 C CA . SER A 1 80 ? -10.751 12.267 -2.048 1.00 75.25 80 SER A CA 1
ATOM 660 C C . SER A 1 80 ? -9.982 11.751 -3.267 1.00 75.25 80 SER A C 1
ATOM 662 O O . SER A 1 80 ? -10.379 11.975 -4.411 1.00 75.25 80 SER A O 1
ATOM 664 N N . GLY A 1 81 ? -8.835 11.115 -3.022 1.00 78.25 81 GLY A N 1
ATOM 665 C CA . GLY A 1 81 ? -7.950 10.600 -4.068 1.00 78.25 81 GLY A CA 1
ATOM 666 C C . GLY A 1 81 ? -8.376 9.266 -4.693 1.00 78.25 81 GLY A C 1
ATOM 667 O O . GLY A 1 81 ? -7.629 8.761 -5.538 1.00 78.25 81 GLY A O 1
ATOM 668 N N . ASN A 1 82 ? -9.515 8.696 -4.274 1.00 91.62 82 ASN A N 1
ATOM 669 C CA . ASN A 1 82 ? -10.026 7.374 -4.665 1.00 91.62 82 ASN A CA 1
ATOM 670 C C . ASN A 1 82 ? -8.957 6.277 -4.520 1.00 91.62 82 ASN A C 1
ATOM 672 O O . ASN A 1 82 ? -8.635 5.543 -5.461 1.00 91.62 82 ASN A O 1
ATOM 676 N N . VAL A 1 83 ? -8.319 6.237 -3.349 1.00 94.94 83 VAL A N 1
ATOM 677 C CA . VAL A 1 83 ? -7.181 5.350 -3.076 1.00 94.94 83 VAL A CA 1
ATOM 678 C C . VAL A 1 83 ? -7.607 3.887 -3.118 1.00 94.94 83 VAL A C 1
ATOM 680 O O . VAL A 1 83 ? -6.900 3.069 -3.710 1.00 94.94 83 VAL A O 1
ATOM 683 N N . PHE A 1 84 ? -8.743 3.551 -2.508 1.00 95.94 84 PHE A N 1
ATOM 684 C CA . PHE A 1 84 ? -9.231 2.179 -2.449 1.00 95.94 84 PHE A CA 1
ATOM 685 C C . PHE A 1 84 ? -9.648 1.680 -3.837 1.00 95.94 84 PHE A C 1
ATOM 687 O O . PHE A 1 84 ? -9.180 0.622 -4.261 1.00 95.94 84 PHE A O 1
ATOM 694 N N . GLU A 1 85 ? -10.442 2.452 -4.583 1.00 95.56 85 GLU A N 1
ATOM 695 C CA . GLU A 1 85 ? -10.826 2.118 -5.960 1.00 95.56 85 GLU A CA 1
ATOM 696 C C . GLU A 1 85 ? -9.593 1.853 -6.837 1.00 95.56 85 GLU A C 1
ATOM 698 O O . GLU A 1 85 ? -9.490 0.807 -7.490 1.00 95.56 85 GLU A O 1
ATOM 703 N N . ARG A 1 86 ? -8.615 2.768 -6.820 1.00 95.38 86 ARG A N 1
ATOM 704 C CA . ARG A 1 86 ? -7.380 2.620 -7.603 1.00 95.38 86 ARG A CA 1
ATOM 705 C C . ARG A 1 86 ? -6.585 1.391 -7.190 1.00 95.38 86 ARG A C 1
ATOM 707 O O . ARG A 1 86 ? -6.114 0.660 -8.061 1.00 95.38 86 ARG A O 1
ATOM 714 N N . LEU A 1 87 ? -6.468 1.130 -5.889 1.00 95.69 87 LEU A N 1
ATOM 715 C CA . LEU A 1 87 ? -5.785 -0.054 -5.377 1.00 95.69 87 LEU A CA 1
ATOM 716 C C . LEU A 1 87 ? -6.423 -1.340 -5.917 1.00 95.69 87 LEU A C 1
ATOM 718 O O . LEU A 1 87 ? -5.712 -2.203 -6.434 1.00 95.69 87 LEU A O 1
ATOM 722 N N . VAL A 1 88 ? -7.754 -1.445 -5.869 1.00 95.38 88 VAL A N 1
ATOM 723 C CA . VAL A 1 88 ? -8.497 -2.597 -6.403 1.00 95.38 88 VAL A CA 1
ATOM 724 C C . VAL A 1 88 ? -8.248 -2.769 -7.903 1.00 95.38 88 VAL A C 1
ATOM 726 O O . VAL A 1 88 ? -7.957 -3.879 -8.358 1.00 95.38 88 VAL A O 1
ATOM 729 N N . ILE A 1 89 ? -8.303 -1.684 -8.681 1.00 94.31 89 ILE A N 1
ATOM 730 C CA . ILE A 1 89 ? -8.065 -1.719 -10.132 1.00 94.31 89 ILE A CA 1
ATOM 731 C C . ILE A 1 89 ? -6.645 -2.198 -10.448 1.00 94.31 89 ILE A C 1
ATOM 733 O O . ILE A 1 89 ? -6.455 -3.064 -11.307 1.00 94.31 89 ILE A O 1
ATOM 737 N N . VAL A 1 90 ? -5.642 -1.639 -9.771 1.00 92.88 90 VAL A N 1
ATOM 738 C CA . VAL A 1 90 ? -4.230 -1.957 -10.006 1.00 92.88 90 VAL A CA 1
ATOM 739 C C . VAL A 1 90 ? -3.929 -3.409 -9.641 1.00 92.88 90 VAL A C 1
ATOM 741 O O . VAL A 1 90 ? -3.345 -4.130 -10.452 1.00 92.88 90 VAL A O 1
ATOM 744 N N . LEU A 1 91 ? -4.389 -3.874 -8.476 1.00 93.06 91 LEU A N 1
ATOM 745 C CA . LEU A 1 91 ? -4.204 -5.264 -8.053 1.00 93.06 91 LEU A CA 1
ATOM 746 C C . LEU A 1 91 ? -4.934 -6.246 -8.978 1.00 93.06 91 LEU A C 1
ATOM 748 O O . LEU A 1 91 ? -4.372 -7.279 -9.338 1.00 93.06 91 LEU A O 1
ATOM 752 N N . SER A 1 92 ? -6.144 -5.908 -9.437 1.00 93.12 92 SER A N 1
ATOM 753 C CA . SER A 1 92 ? -6.883 -6.722 -10.411 1.00 93.12 92 SER A CA 1
ATOM 754 C C . SER A 1 92 ? -6.117 -6.868 -11.732 1.00 93.12 92 SER A C 1
ATOM 756 O O . SER A 1 92 ? -5.989 -7.972 -12.263 1.00 93.12 92 SER A O 1
ATOM 758 N N . ARG A 1 93 ? -5.534 -5.777 -12.249 1.00 88.12 93 ARG A N 1
ATOM 759 C CA . ARG A 1 93 ? -4.708 -5.803 -13.471 1.00 88.12 93 ARG A CA 1
ATOM 760 C C . ARG A 1 93 ? -3.436 -6.631 -13.300 1.00 88.12 93 ARG A C 1
ATOM 762 O O . ARG A 1 93 ? -3.070 -7.356 -14.227 1.00 88.12 93 ARG A O 1
ATOM 769 N N . ALA A 1 94 ? -2.786 -6.530 -12.140 1.00 85.50 94 ALA A N 1
ATOM 770 C CA . ALA A 1 94 ? -1.615 -7.335 -11.810 1.00 85.50 94 ALA A CA 1
ATOM 771 C C . ALA A 1 94 ? -1.969 -8.834 -11.778 1.00 85.50 94 ALA A C 1
ATOM 773 O O . ALA A 1 94 ? -1.297 -9.634 -12.426 1.00 85.50 94 ALA A O 1
ATOM 774 N N . ALA A 1 95 ? -3.077 -9.202 -11.126 1.00 86.75 95 ALA A N 1
ATOM 775 C CA . ALA A 1 95 ? -3.549 -10.586 -11.029 1.00 86.75 95 ALA A CA 1
ATOM 776 C C . ALA A 1 95 ? -3.966 -11.195 -12.381 1.00 86.75 95 ALA A C 1
ATOM 778 O O . ALA A 1 95 ? -3.801 -12.390 -12.599 1.00 86.75 95 ALA A O 1
ATOM 779 N N . GLN A 1 96 ? -4.467 -10.381 -13.316 1.00 87.00 96 GLN A N 1
ATOM 780 C CA . GLN A 1 96 ? -4.825 -10.819 -14.673 1.00 87.00 96 GLN A CA 1
ATOM 781 C C . GLN A 1 96 ? -3.614 -11.090 -15.581 1.00 87.00 96 GLN A C 1
ATOM 783 O O . GLN A 1 96 ? -3.795 -11.403 -16.755 1.00 87.00 96 GLN A O 1
ATOM 788 N N . GLY A 1 97 ? -2.384 -10.905 -15.097 1.00 71.38 97 GLY A N 1
ATOM 789 C CA . GLY A 1 97 ? -1.185 -11.163 -15.888 1.00 71.38 97 GLY A CA 1
ATOM 790 C C . GLY A 1 97 ? -0.958 -10.181 -17.043 1.00 71.38 97 GLY A C 1
ATOM 791 O O . GLY A 1 97 ? -0.056 -10.385 -17.847 1.00 71.38 97 GLY A O 1
ATOM 792 N N . ARG A 1 98 ? -1.691 -9.058 -17.116 1.00 61.00 98 ARG A N 1
ATOM 793 C CA . ARG A 1 98 ? -1.384 -7.997 -18.100 1.00 61.00 98 ARG A CA 1
ATOM 794 C C . ARG A 1 98 ? -0.032 -7.342 -17.834 1.00 61.00 98 ARG A C 1
ATOM 796 O O . ARG A 1 98 ? 0.595 -6.846 -18.758 1.00 61.00 98 ARG A O 1
ATOM 803 N N . GLN A 1 99 ? 0.413 -7.371 -16.578 1.00 59.53 99 GLN A N 1
ATOM 804 C CA . GLN A 1 99 ? 1.786 -7.036 -16.215 1.00 59.53 99 GLN A CA 1
ATOM 805 C C . GLN A 1 99 ? 2.728 -8.237 -16.378 1.00 59.53 99 GLN A C 1
ATOM 807 O O . GLN A 1 99 ? 3.906 -8.006 -16.592 1.00 59.53 99 GLN A O 1
ATOM 812 N N . ALA A 1 100 ? 2.228 -9.485 -16.373 1.00 51.62 100 ALA A N 1
ATOM 813 C CA . ALA A 1 100 ? 3.019 -10.721 -16.477 1.00 51.62 100 ALA A CA 1
ATOM 814 C C . ALA A 1 100 ? 3.815 -10.878 -17.777 1.00 51.62 100 ALA A C 1
ATOM 816 O O . ALA A 1 100 ? 4.869 -11.504 -17.763 1.00 51.62 100 ALA A O 1
ATOM 817 N N . VAL A 1 101 ? 3.387 -10.232 -18.863 1.00 48.09 101 VAL A N 1
ATOM 818 C CA . VAL A 1 101 ? 4.157 -10.183 -20.119 1.00 48.09 101 VAL A CA 1
ATOM 819 C C . VAL A 1 101 ? 5.443 -9.342 -19.970 1.00 48.09 101 VAL A C 1
ATOM 821 O O . VAL A 1 101 ? 6.436 -9.624 -20.629 1.00 48.09 101 VAL A O 1
ATOM 824 N N . GLU A 1 102 ? 5.487 -8.377 -19.041 1.00 48.34 102 GLU A N 1
ATOM 825 C CA . GLU A 1 102 ? 6.730 -7.703 -18.610 1.00 48.34 102 GLU A CA 1
ATOM 826 C C . GLU A 1 102 ? 7.496 -8.495 -17.524 1.00 48.34 102 GLU A C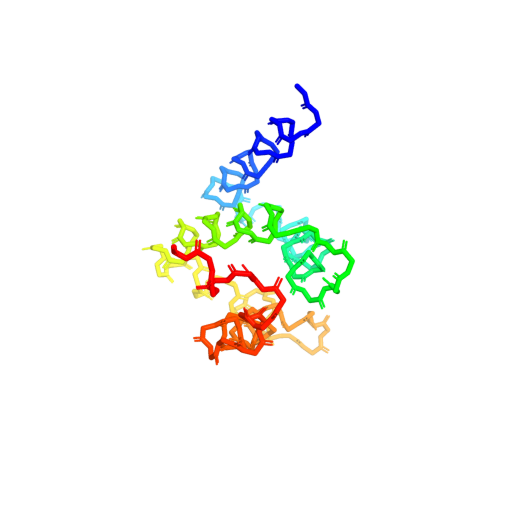 1
ATOM 828 O O . GLU A 1 102 ? 8.599 -8.098 -17.147 1.00 48.34 102 GLU A O 1
ATOM 833 N N . LEU A 1 103 ? 6.939 -9.594 -16.989 1.00 49.47 103 LEU A N 1
ATOM 834 C CA . LEU A 1 103 ? 7.473 -10.294 -15.808 1.00 49.47 103 LEU A CA 1
ATOM 835 C C . LEU A 1 103 ? 8.445 -11.436 -16.106 1.00 49.47 103 LEU A C 1
ATOM 837 O O . LEU A 1 103 ? 8.927 -12.046 -15.155 1.00 49.47 103 LEU A O 1
ATOM 841 N N . GLY A 1 104 ? 8.743 -11.760 -17.368 1.00 47.56 104 GLY A N 1
ATOM 842 C CA . GLY A 1 104 ? 9.710 -12.823 -17.684 1.00 47.56 104 GLY A CA 1
ATOM 843 C C . GLY A 1 104 ? 9.385 -14.174 -17.027 1.00 47.56 104 GLY A C 1
ATOM 844 O O . GLY A 1 104 ? 10.277 -14.995 -16.834 1.00 47.56 104 GLY A O 1
ATOM 845 N N . MET A 1 105 ? 8.113 -14.408 -16.680 1.00 53.16 105 MET A N 1
ATOM 846 C CA . MET A 1 105 ? 7.638 -15.657 -16.073 1.00 53.16 105 MET A CA 1
ATOM 847 C C . MET A 1 105 ? 7.611 -16.828 -17.073 1.00 53.16 105 MET A C 1
ATOM 849 O O . MET A 1 105 ? 7.220 -17.929 -16.703 1.00 53.16 105 MET A O 1
ATOM 853 N N . ASP A 1 106 ? 8.082 -16.601 -18.304 1.00 44.69 106 ASP A N 1
ATOM 854 C CA . ASP A 1 106 ? 8.406 -17.633 -19.293 1.00 44.69 106 ASP A CA 1
ATOM 855 C C . ASP A 1 106 ? 9.781 -18.295 -19.049 1.00 44.69 106 ASP A C 1
ATOM 857 O O . ASP A 1 106 ? 10.163 -19.183 -19.805 1.00 44.69 106 ASP A O 1
ATOM 861 N N . MET A 1 107 ? 10.539 -17.894 -18.018 1.00 39.69 107 MET A N 1
ATOM 862 C CA . MET A 1 107 ? 11.805 -18.548 -17.641 1.00 39.69 107 MET A CA 1
ATOM 863 C C . MET A 1 107 ? 11.722 -19.300 -16.307 1.00 39.69 107 MET A C 1
ATOM 865 O O . MET A 1 107 ? 12.489 -19.026 -15.380 1.00 39.69 107 MET A O 1
ATOM 869 N N . PHE A 1 108 ? 10.807 -20.268 -16.227 1.00 46.53 108 PHE A N 1
ATOM 870 C CA . PHE A 1 108 ? 11.123 -21.479 -15.463 1.00 46.53 108 PHE A CA 1
ATOM 871 C C . PHE A 1 108 ? 12.270 -22.232 -16.142 1.00 46.53 108 PHE A C 1
ATOM 873 O O . PHE A 1 108 ? 12.265 -22.300 -17.393 1.00 46.53 108 PHE A O 1
#

Sequence (108 aa):
SIPELFEMSLFNFVELLDKFKAHLKIQIEVLFREIFLTILETSTSSFRHKWLVIQSLTKICADAQIIVDLFINYDCSMRSGNVFERLVIVLSRAAQGRQAVELGMDMF

InterPro domains:
  IPR032691 Mon2/Sec7/BIG1-like, HUS domain [PF12783] (2-83)